Protein AF-A0A0C2XR71-F1 (afdb_monomer)

Sequence (133 aa):
MRFHLQQRRCFVTCTDIWAGTPLCIPSGGVKCASQYTAGDNETCITVGDKFGLSATAIYDANTFVGCDNIWKGTPLCIPPGGRACSNTITSWPGATCDTIAGAYGTTSANIKLWNTFVDCSNIWTNSPICVAH

Organism: NCBI:txid933852

Secondary structure (DSSP, 8-state):
-------S-----TT---TTPPP----SSPPP-EEEE--TTB-HHHHHHHHT--HHHHHHHTTTS-TT-BPTT-EEEE-S---S-SEEEE--TT--HHHHHHHHTS-HHHHHHH-TT--TT-PPTT-EEEEE-

Radius of gyration: 17.08 Å; Cα contacts (8 Å, |Δi|>4): 228; chains: 1; bounding box: 35×26×51 Å

Solvent-accessible surface area (backbone atoms only — not comparable to full-atom values): 8005 Å² total; per-residue (Å²): 136,85,85,74,87,75,76,84,75,79,73,75,59,96,86,67,80,56,96,89,64,92,79,72,68,84,84,64,94,67,60,69,46,44,81,44,68,39,51,80,84,31,27,26,53,63,50,10,61,60,25,37,38,53,36,63,56,38,37,66,46,33,74,92,56,62,53,88,63,35,55,58,69,44,74,40,44,38,50,71,82,36,72,29,72,70,37,72,45,70,39,48,86,85,39,30,30,58,60,50,14,66,75,61,66,48,44,36,68,52,36,44,68,66,31,72,88,57,49,54,91,60,39,62,60,68,38,82,40,44,66,37,75

pLDDT: mean 79.25, std 19.49, range [32.75, 97.5]

Structure (mmCIF, N/CA/C/O backbone):
data_AF-A0A0C2XR71-F1
#
_entry.id   AF-A0A0C2XR71-F1
#
loop_
_atom_site.group_PDB
_atom_site.id
_atom_site.type_symbol
_atom_site.label_atom_id
_atom_site.label_alt_id
_atom_site.label_comp_id
_atom_site.label_asym_id
_atom_site.label_entity_id
_atom_site.label_seq_id
_atom_site.pdbx_PDB_ins_code
_atom_site.Cartn_x
_atom_site.Cartn_y
_atom_site.Cartn_z
_atom_site.occupancy
_atom_site.B_iso_or_equiv
_atom_site.auth_seq_id
_atom_site.auth_comp_id
_atom_site.auth_asym_id
_atom_site.auth_atom_id
_atom_site.pdbx_PDB_model_num
ATOM 1 N N . MET A 1 1 ? 19.859 11.136 -30.472 1.00 36.00 1 MET A N 1
ATOM 2 C CA . MET A 1 1 ? 18.875 11.425 -29.405 1.00 36.00 1 MET A CA 1
ATOM 3 C C . MET A 1 1 ? 17.561 10.751 -29.767 1.00 36.00 1 MET A C 1
ATOM 5 O O . MET A 1 1 ? 16.963 11.127 -30.766 1.00 36.00 1 MET A O 1
ATOM 9 N N . ARG A 1 2 ? 17.160 9.697 -29.045 1.00 42.91 2 ARG A N 1
ATOM 10 C CA . ARG A 1 2 ? 15.864 9.033 -29.251 1.00 42.91 2 ARG A CA 1
ATOM 11 C C . ARG A 1 2 ? 14.844 9.672 -28.314 1.00 42.91 2 ARG A C 1
ATOM 13 O O . ARG A 1 2 ? 14.925 9.490 -27.106 1.00 42.91 2 ARG A O 1
ATOM 20 N N . PHE A 1 3 ? 13.914 10.429 -28.883 1.00 32.75 3 PHE A N 1
ATOM 21 C CA . PHE A 1 3 ? 12.710 10.866 -28.189 1.00 32.75 3 PHE A CA 1
ATOM 22 C C . PHE A 1 3 ? 11.745 9.677 -28.133 1.00 32.75 3 PHE A C 1
ATOM 24 O O . PHE A 1 3 ? 11.074 9.379 -29.117 1.00 32.75 3 PHE A O 1
ATOM 31 N N . HIS A 1 4 ? 11.703 8.969 -27.004 1.00 41.09 4 HIS A N 1
ATOM 32 C CA . HIS A 1 4 ? 10.576 8.094 -26.694 1.00 41.09 4 HIS A CA 1
ATOM 33 C C . HIS A 1 4 ? 9.489 8.953 -26.048 1.00 41.09 4 HIS A C 1
ATOM 35 O O . HIS A 1 4 ? 9.731 9.632 -25.051 1.00 41.09 4 HIS A O 1
ATOM 41 N N . LEU A 1 5 ? 8.306 8.962 -26.660 1.00 40.81 5 LEU A N 1
ATOM 42 C CA . LEU A 1 5 ? 7.084 9.563 -26.132 1.00 40.81 5 LEU A CA 1
ATOM 43 C C . LEU A 1 5 ? 6.661 8.804 -24.859 1.00 40.81 5 LEU A C 1
ATOM 45 O O . LEU A 1 5 ? 5.747 7.986 -24.903 1.00 40.81 5 LEU A O 1
ATOM 49 N N . GLN A 1 6 ? 7.345 9.030 -23.734 1.00 41.53 6 GLN A N 1
ATOM 50 C CA . GLN A 1 6 ? 6.932 8.484 -22.443 1.00 41.53 6 GLN A CA 1
ATOM 51 C C . GLN A 1 6 ? 5.687 9.263 -22.006 1.00 41.53 6 GLN A C 1
ATOM 53 O O . GLN A 1 6 ? 5.706 10.485 -21.839 1.00 41.53 6 GLN A O 1
ATOM 58 N N . GLN A 1 7 ? 4.578 8.540 -21.976 1.00 45.19 7 GLN A N 1
ATOM 59 C CA . GLN A 1 7 ? 3.216 9.043 -21.997 1.00 45.19 7 GLN A CA 1
ATOM 60 C C . GLN A 1 7 ? 2.963 10.047 -20.868 1.00 45.19 7 GLN A C 1
ATOM 62 O O . GLN A 1 7 ? 3.209 9.803 -19.688 1.00 45.19 7 GLN A O 1
ATOM 67 N N . ARG A 1 8 ? 2.500 11.229 -21.276 1.00 42.59 8 ARG A N 1
ATOM 68 C CA . ARG A 1 8 ? 2.222 12.367 -20.409 1.00 42.59 8 ARG A CA 1
ATOM 69 C C . ARG A 1 8 ? 1.081 12.005 -19.449 1.00 42.59 8 ARG A C 1
ATOM 71 O O . ARG A 1 8 ? -0.036 11.804 -19.899 1.00 42.59 8 ARG A O 1
ATOM 78 N N . ARG A 1 9 ? 1.380 12.017 -18.144 1.00 49.06 9 ARG A N 1
ATOM 79 C CA . ARG A 1 9 ? 0.438 12.068 -17.005 1.00 49.06 9 ARG A CA 1
ATOM 80 C C . ARG A 1 9 ? -0.576 10.915 -16.920 1.00 49.06 9 ARG A C 1
ATOM 82 O O . ARG A 1 9 ? -1.744 11.074 -17.248 1.00 49.06 9 ARG A O 1
ATOM 89 N N . CYS A 1 10 ? -0.154 9.792 -16.342 1.00 52.06 10 CYS A N 1
ATOM 90 C CA . CYS A 1 10 ? -1.047 8.697 -15.945 1.00 52.06 10 CYS A CA 1
ATOM 91 C C . CYS A 1 10 ? -1.724 8.926 -14.582 1.00 52.06 10 CYS A C 1
ATOM 93 O O . CYS A 1 10 ? -1.661 8.043 -13.748 1.00 52.06 10 CYS A O 1
ATOM 95 N N . PHE A 1 11 ? -2.354 10.073 -14.317 1.00 48.94 11 PHE A N 1
ATOM 96 C CA . PHE A 1 11 ? -3.252 10.221 -13.159 1.00 48.94 11 PHE A CA 1
ATOM 97 C C . PHE A 1 11 ? -4.321 11.259 -13.497 1.00 48.94 11 PHE A C 1
ATOM 99 O O . PHE A 1 11 ? -4.021 12.444 -13.608 1.00 48.94 11 PHE A O 1
ATOM 106 N N . VAL A 1 12 ? -5.557 10.804 -13.707 1.00 45.00 12 VAL A N 1
ATOM 107 C CA . VAL A 1 12 ? -6.718 11.671 -13.939 1.00 45.00 12 VAL A CA 1
ATOM 108 C C . VAL A 1 12 ? -7.585 11.552 -12.692 1.00 45.00 12 VAL A C 1
ATOM 110 O O . VAL A 1 12 ? -8.087 10.469 -12.389 1.00 45.00 12 VAL A O 1
ATOM 113 N N . THR A 1 13 ? -7.726 12.636 -11.930 1.00 42.56 13 THR A N 1
ATOM 114 C CA . THR A 1 13 ? -8.831 12.730 -10.967 1.00 42.56 13 THR A CA 1
ATOM 115 C C . THR A 1 13 ? -10.116 13.018 -11.746 1.00 42.56 13 THR A C 1
ATOM 117 O O . THR A 1 13 ? -10.059 13.418 -12.908 1.00 42.56 13 THR A O 1
ATOM 120 N N . CYS A 1 14 ? -11.298 12.825 -11.156 1.00 43.31 14 CYS A N 1
ATOM 121 C CA . CYS A 1 14 ? -12.571 13.025 -11.872 1.00 43.31 14 CYS A CA 1
ATOM 122 C C . CYS A 1 14 ? -12.737 14.453 -12.456 1.00 43.31 14 CYS A C 1
ATOM 124 O O . CYS A 1 14 ? -13.618 14.689 -13.275 1.00 43.31 14 CYS A O 1
ATOM 126 N N . THR A 1 15 ? -11.885 15.409 -12.068 1.00 43.00 15 THR A N 1
ATOM 127 C CA . THR A 1 15 ? -11.883 16.795 -12.555 1.00 43.00 15 THR A CA 1
ATOM 128 C C . THR A 1 15 ? -11.003 17.047 -13.787 1.00 43.00 15 THR A C 1
ATOM 130 O O . THR A 1 15 ? -11.082 18.130 -14.358 1.00 43.00 15 THR A O 1
ATOM 133 N N . ASP A 1 16 ? -10.192 16.079 -14.231 1.00 47.88 16 ASP A N 1
ATOM 134 C CA . ASP A 1 16 ? -9.201 16.262 -15.312 1.00 47.88 16 ASP A CA 1
ATOM 135 C C . ASP A 1 16 ? -9.620 15.634 -16.664 1.00 47.88 16 ASP A C 1
ATOM 137 O O . ASP A 1 16 ? -8.806 15.487 -17.580 1.00 47.88 16 ASP A O 1
ATOM 141 N N . ILE A 1 17 ? -10.894 15.260 -16.821 1.00 54.91 17 ILE A N 1
ATOM 142 C CA . ILE A 1 17 ? -11.431 14.611 -18.031 1.00 54.91 17 ILE A CA 1
ATOM 143 C C . ILE A 1 17 ? -11.881 15.660 -19.061 1.00 54.91 17 ILE A C 1
ATOM 145 O O . ILE A 1 17 ? -12.901 16.320 -18.882 1.00 54.91 17 ILE A O 1
ATOM 149 N N . TRP A 1 18 ? -11.139 15.794 -20.165 1.00 44.62 18 TRP A N 1
ATOM 150 C CA . TRP A 1 18 ? -11.500 16.620 -21.328 1.00 44.62 18 TRP A CA 1
ATOM 151 C C . TRP A 1 18 ? -11.663 15.723 -22.563 1.00 44.62 18 TRP A C 1
ATOM 153 O O . TRP A 1 18 ? -10.939 14.740 -22.722 1.00 44.62 18 TRP A O 1
ATOM 163 N N . ALA A 1 19 ? -12.601 16.045 -23.459 1.00 35.62 19 ALA A N 1
ATOM 164 C CA . ALA A 1 19 ? -12.809 15.264 -24.680 1.00 35.62 19 ALA A CA 1
ATOM 165 C C . ALA A 1 19 ? -11.542 15.275 -25.562 1.00 35.62 19 ALA A C 1
ATOM 167 O O . ALA A 1 19 ? -11.046 16.339 -25.927 1.00 35.62 19 ALA A O 1
ATOM 168 N N . GLY A 1 20 ? -11.028 14.089 -25.909 1.00 41.78 20 GLY A N 1
ATOM 169 C CA . GLY A 1 20 ? -9.871 13.925 -26.799 1.00 41.78 20 GLY A CA 1
ATOM 170 C C . GLY A 1 20 ? -8.513 13.716 -26.115 1.00 41.78 20 GLY A C 1
ATOM 171 O O . GLY A 1 20 ? -7.508 13.635 -26.821 1.00 41.78 20 GLY A O 1
ATOM 172 N N . THR A 1 21 ? -8.443 13.591 -24.783 1.00 45.94 21 THR A N 1
ATOM 173 C CA . THR A 1 21 ? -7.206 13.175 -24.098 1.00 45.94 21 THR A CA 1
ATOM 174 C C . THR A 1 21 ? -7.123 11.647 -23.953 1.00 45.94 21 THR A C 1
ATOM 176 O O . THR A 1 21 ? -8.128 10.998 -23.655 1.00 45.94 21 THR A O 1
ATOM 179 N N . PRO A 1 22 ? -5.942 11.031 -24.172 1.00 41.16 22 PRO A N 1
ATOM 180 C CA . PRO A 1 22 ? -5.760 9.606 -23.923 1.00 41.16 22 PRO A CA 1
ATOM 181 C C . PRO A 1 22 ? -5.886 9.313 -22.422 1.00 41.16 22 PRO A C 1
ATOM 183 O O . PRO A 1 22 ? -5.137 9.844 -21.605 1.00 41.16 22 PRO A O 1
ATOM 186 N N . LEU A 1 23 ? -6.845 8.456 -22.071 1.00 45.22 23 LEU A N 1
ATOM 187 C CA . LEU A 1 23 ? -7.048 7.927 -20.725 1.00 45.22 23 LEU A CA 1
ATOM 188 C C . LEU A 1 23 ? -6.135 6.713 -20.527 1.00 45.22 23 LEU A C 1
ATOM 190 O O . LEU A 1 23 ? -6.271 5.723 -21.243 1.00 45.22 23 LEU A O 1
ATOM 194 N N . CYS A 1 24 ? -5.235 6.759 -19.545 1.00 46.94 24 CYS A N 1
ATOM 195 C CA . CYS A 1 24 ? -4.494 5.574 -19.117 1.00 46.94 24 CYS A CA 1
ATOM 196 C C . CYS A 1 24 ? -5.176 5.000 -17.871 1.00 46.94 24 CYS A C 1
ATOM 198 O O . CYS A 1 24 ? -4.913 5.411 -16.744 1.00 46.94 24 CYS A O 1
ATOM 200 N N . ILE A 1 25 ? -6.140 4.109 -18.100 1.00 46.03 25 ILE A N 1
ATOM 201 C CA . ILE A 1 25 ? -6.791 3.319 -17.053 1.00 46.03 25 ILE A CA 1
ATOM 202 C C . ILE A 1 25 ? -5.879 2.111 -16.808 1.00 46.03 25 ILE A C 1
ATOM 204 O O . ILE A 1 25 ? -5.574 1.421 -17.787 1.00 46.03 25 ILE A O 1
ATOM 208 N N . PRO A 1 26 ? -5.454 1.815 -15.563 1.00 48.97 26 PRO A N 1
ATOM 209 C CA . PRO A 1 26 ? -4.763 0.567 -15.262 1.00 48.97 26 PRO A CA 1
ATOM 210 C C . PRO A 1 26 ? -5.636 -0.593 -15.745 1.00 48.97 26 PRO A C 1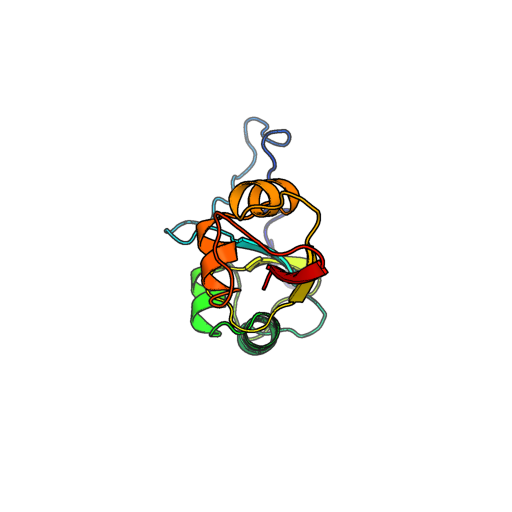
ATOM 212 O O . PRO A 1 26 ? -6.711 -0.864 -15.205 1.00 48.97 26 PRO A O 1
ATOM 215 N N . SER A 1 27 ? -5.227 -1.218 -16.845 1.00 45.88 27 SER A N 1
ATOM 216 C CA . SER A 1 27 ? -5.962 -2.325 -17.436 1.00 45.88 27 SER A CA 1
ATOM 217 C C . SER A 1 27 ? -5.610 -3.585 -16.662 1.00 45.88 27 SER A C 1
ATOM 219 O O . SER A 1 27 ? -4.537 -4.143 -16.856 1.00 45.88 27 SER A O 1
ATOM 221 N N . GLY A 1 28 ? -6.525 -4.021 -15.792 1.00 42.06 28 GLY A N 1
ATOM 222 C CA . GLY A 1 28 ? -6.531 -5.379 -15.244 1.00 42.06 28 GLY A CA 1
ATOM 223 C C . GLY A 1 28 ? -6.643 -5.467 -13.725 1.00 42.06 28 GLY A C 1
ATOM 224 O O . GLY A 1 28 ? -5.640 -5.612 -13.049 1.00 42.06 28 GLY A O 1
ATOM 225 N N . GLY A 1 29 ? -7.868 -5.465 -13.190 1.00 52.06 29 GLY A N 1
ATOM 226 C CA . GLY A 1 29 ? -8.256 -6.176 -11.955 1.00 52.06 29 GLY A CA 1
ATOM 227 C C . GLY A 1 29 ? -7.697 -5.733 -10.591 1.00 52.06 29 GLY A C 1
ATOM 228 O O . GLY A 1 29 ? -8.432 -5.814 -9.606 1.00 52.06 29 GLY A O 1
ATOM 229 N N . VAL A 1 30 ? -6.455 -5.261 -10.483 1.00 57.12 30 VAL A N 1
ATOM 230 C CA . VAL A 1 30 ? -5.841 -4.881 -9.206 1.00 57.12 30 VAL A CA 1
ATOM 231 C C . VAL A 1 30 ? -6.262 -3.470 -8.807 1.00 57.12 30 VAL A C 1
ATOM 233 O O . VAL A 1 30 ? -6.023 -2.487 -9.506 1.00 57.12 30 VAL A O 1
ATOM 236 N N . LYS A 1 31 ? -6.954 -3.368 -7.668 1.00 68.75 31 LYS A N 1
ATOM 237 C CA . LYS A 1 31 ? -7.313 -2.080 -7.067 1.00 68.75 31 LYS A CA 1
ATOM 238 C C . LYS A 1 31 ? -6.043 -1.395 -6.577 1.00 68.75 31 LYS A C 1
ATOM 240 O O . LYS A 1 31 ? -5.250 -2.021 -5.887 1.00 68.75 31 LYS A O 1
ATOM 245 N N . CYS A 1 32 ? -5.878 -0.115 -6.892 1.00 74.44 32 CYS A N 1
ATOM 246 C CA . CYS A 1 32 ? -4.800 0.676 -6.320 1.00 74.44 32 CYS A CA 1
ATOM 247 C C . CYS A 1 32 ? -5.084 0.969 -4.849 1.00 74.44 32 CYS A C 1
ATOM 249 O O . CYS A 1 32 ? -6.150 1.505 -4.545 1.00 74.44 32 CYS A O 1
ATOM 251 N N . ALA A 1 33 ? -4.168 0.606 -3.953 1.00 76.75 33 ALA A N 1
ATOM 252 C CA . ALA A 1 33 ? -4.286 0.924 -2.533 1.00 76.75 33 ALA A CA 1
ATOM 253 C C . ALA A 1 33 ? -3.707 2.307 -2.222 1.00 76.75 33 ALA A C 1
ATOM 255 O O . ALA A 1 33 ? -4.293 3.049 -1.440 1.00 76.75 33 ALA A O 1
ATOM 256 N N . SER A 1 34 ? -2.588 2.665 -2.850 1.00 75.81 34 SER A N 1
ATOM 257 C CA . SER A 1 34 ? -1.945 3.969 -2.686 1.00 75.81 34 SER A CA 1
ATOM 258 C C . SER A 1 34 ? -1.170 4.367 -3.946 1.00 75.81 34 SER A C 1
ATOM 260 O O . SER A 1 34 ? -0.876 3.540 -4.812 1.00 75.81 34 SER A O 1
ATOM 262 N N . GLN A 1 35 ? -0.877 5.661 -4.078 1.00 80.69 35 GLN A N 1
ATOM 263 C CA . GLN A 1 35 ? -0.021 6.186 -5.143 1.00 80.69 35 GLN A CA 1
ATOM 264 C C . GLN A 1 35 ? 1.394 6.391 -4.613 1.00 80.69 35 GLN A C 1
ATOM 266 O O . GLN A 1 35 ? 1.576 6.906 -3.509 1.00 80.69 35 GLN A O 1
ATOM 271 N N . TYR A 1 36 ? 2.387 6.051 -5.428 1.00 85.56 36 TYR A N 1
ATOM 272 C CA . TYR A 1 36 ? 3.793 6.258 -5.114 1.00 85.56 36 TYR A CA 1
ATOM 273 C C . TYR A 1 36 ? 4.519 6.913 -6.284 1.00 85.56 36 TYR A C 1
ATOM 275 O O . TYR A 1 36 ? 4.397 6.475 -7.421 1.00 85.56 36 TYR A O 1
ATOM 283 N N . THR A 1 37 ? 5.307 7.947 -6.015 1.00 89.00 37 THR A N 1
ATOM 284 C CA . THR A 1 37 ? 6.150 8.578 -7.036 1.00 89.00 37 THR A CA 1
ATOM 285 C C . THR A 1 37 ? 7.561 8.026 -6.926 1.00 89.00 37 THR A C 1
ATOM 287 O O . THR A 1 37 ? 8.214 8.212 -5.898 1.00 89.00 37 THR A O 1
ATOM 290 N N . ALA A 1 38 ? 8.031 7.385 -7.996 1.00 92.38 38 ALA A N 1
ATOM 291 C CA . ALA A 1 38 ? 9.328 6.731 -8.014 1.00 92.38 38 ALA A CA 1
ATOM 292 C C . ALA A 1 38 ? 10.492 7.714 -7.788 1.00 92.38 38 ALA A C 1
ATOM 294 O O . ALA A 1 38 ? 10.497 8.841 -8.303 1.00 92.38 38 ALA A O 1
ATOM 295 N N . GLY A 1 39 ? 11.483 7.274 -7.018 1.00 90.56 39 GLY A N 1
ATOM 296 C CA . GLY A 1 39 ? 12.763 7.944 -6.806 1.00 90.56 39 GLY A CA 1
ATOM 297 C C . GLY A 1 39 ? 13.761 7.720 -7.947 1.00 90.56 39 GLY A C 1
ATOM 298 O O . GLY A 1 39 ? 13.432 7.167 -8.993 1.00 90.56 39 GLY A O 1
ATOM 299 N N . ASP A 1 40 ? 15.002 8.172 -7.755 1.00 92.25 40 ASP A N 1
ATOM 300 C CA . ASP A 1 40 ? 16.087 7.896 -8.706 1.00 92.25 40 ASP A CA 1
ATOM 301 C C . ASP A 1 40 ? 16.521 6.421 -8.631 1.00 92.25 40 ASP A C 1
ATOM 303 O O . ASP A 1 40 ? 16.748 5.898 -7.540 1.00 92.25 40 ASP A O 1
ATOM 307 N N . ASN A 1 41 ? 16.712 5.793 -9.798 1.00 89.19 41 ASN A N 1
ATOM 308 C CA . ASN A 1 41 ? 17.261 4.438 -9.972 1.00 89.19 41 ASN A CA 1
ATOM 309 C C . ASN A 1 41 ? 16.469 3.315 -9.280 1.00 89.19 41 ASN A C 1
ATOM 311 O O . ASN A 1 41 ? 17.057 2.377 -8.739 1.00 89.19 41 ASN A O 1
ATOM 315 N N . GLU A 1 42 ? 15.141 3.394 -9.283 1.00 95.62 42 GLU A N 1
ATOM 316 C CA . GLU A 1 42 ? 14.309 2.343 -8.702 1.00 95.62 42 GLU A CA 1
ATOM 317 C C . GLU A 1 42 ? 14.018 1.191 -9.665 1.00 95.62 42 GLU A C 1
ATOM 319 O O . GLU A 1 42 ? 14.038 1.333 -10.885 1.00 95.62 42 GLU A O 1
ATOM 324 N N . THR A 1 43 ? 13.695 0.037 -9.089 1.00 97.06 43 THR A N 1
ATOM 325 C CA . THR A 1 43 ? 13.221 -1.167 -9.776 1.00 97.06 43 THR A CA 1
ATOM 326 C C . THR A 1 43 ? 11.934 -1.658 -9.119 1.00 97.06 43 THR A C 1
ATOM 328 O O . THR A 1 43 ? 11.610 -1.264 -7.997 1.00 97.06 43 THR A O 1
ATOM 331 N N . CYS A 1 44 ? 11.214 -2.585 -9.753 1.00 96.06 44 CYS A N 1
ATOM 332 C CA . CYS A 1 44 ? 10.071 -3.232 -9.095 1.00 96.06 44 CYS A CA 1
ATOM 333 C C . CYS A 1 44 ? 10.471 -3.957 -7.798 1.00 96.06 44 CYS A C 1
ATOM 335 O O . CYS A 1 44 ? 9.645 -4.066 -6.897 1.00 96.06 44 CYS A O 1
ATOM 337 N N . ILE A 1 45 ? 11.723 -4.424 -7.686 1.00 96.62 45 ILE A N 1
ATOM 338 C CA . ILE A 1 45 ? 12.252 -5.050 -6.466 1.00 96.62 45 ILE A CA 1
ATOM 339 C C . ILE A 1 45 ? 12.387 -4.002 -5.364 1.00 96.62 45 ILE A C 1
ATOM 341 O O . ILE A 1 45 ? 11.784 -4.154 -4.310 1.00 96.62 45 ILE A O 1
ATOM 345 N N . THR A 1 46 ? 13.101 -2.902 -5.620 1.00 95.75 46 THR A N 1
ATOM 346 C CA . THR A 1 46 ? 13.329 -1.873 -4.591 1.00 95.75 46 THR A CA 1
ATOM 347 C C . THR A 1 46 ? 12.035 -1.187 -4.164 1.00 95.75 46 THR A C 1
ATOM 349 O O . THR A 1 46 ? 11.893 -0.812 -3.004 1.00 95.75 46 THR A O 1
ATOM 352 N N . VAL A 1 47 ? 11.084 -1.020 -5.089 1.00 93.31 47 VAL A N 1
ATOM 353 C CA . VAL A 1 47 ? 9.732 -0.550 -4.768 1.00 93.31 47 VAL A CA 1
ATOM 354 C C . VAL A 1 47 ? 9.012 -1.613 -3.941 1.00 93.31 47 VAL A C 1
ATOM 356 O O . VAL A 1 47 ? 8.545 -1.315 -2.849 1.00 93.31 47 VAL A O 1
ATOM 359 N N . GLY A 1 48 ? 8.978 -2.865 -4.401 1.00 92.44 48 GLY A N 1
ATOM 360 C CA . GLY A 1 48 ? 8.355 -3.975 -3.680 1.00 92.44 48 GLY A CA 1
ATOM 361 C C . GLY A 1 48 ? 8.834 -4.085 -2.233 1.00 92.44 48 GLY A C 1
ATOM 362 O O . GLY A 1 48 ? 8.009 -4.125 -1.325 1.00 92.44 48 GLY A O 1
ATOM 363 N N . ASP A 1 49 ? 10.142 -4.008 -1.998 1.00 92.00 49 ASP A N 1
ATOM 364 C CA . ASP A 1 49 ? 10.737 -4.072 -0.661 1.00 92.00 49 ASP A CA 1
ATOM 365 C C . ASP A 1 49 ? 10.242 -2.950 0.267 1.00 92.00 49 ASP A C 1
ATOM 367 O O . ASP A 1 49 ? 9.968 -3.204 1.440 1.00 92.00 49 ASP A O 1
ATOM 371 N N . LYS A 1 50 ? 10.050 -1.725 -0.250 1.00 89.44 50 LYS A N 1
ATOM 372 C CA . LYS A 1 50 ? 9.512 -0.593 0.532 1.00 89.44 50 LYS A CA 1
ATOM 373 C C . LYS A 1 50 ? 8.092 -0.843 1.022 1.00 89.44 50 LYS A C 1
ATOM 375 O O . LYS A 1 50 ? 7.768 -0.491 2.150 1.00 89.44 50 LYS A O 1
ATOM 380 N N . PHE A 1 51 ? 7.275 -1.449 0.168 1.00 88.25 51 PHE A N 1
ATOM 381 C CA . PHE A 1 51 ? 5.855 -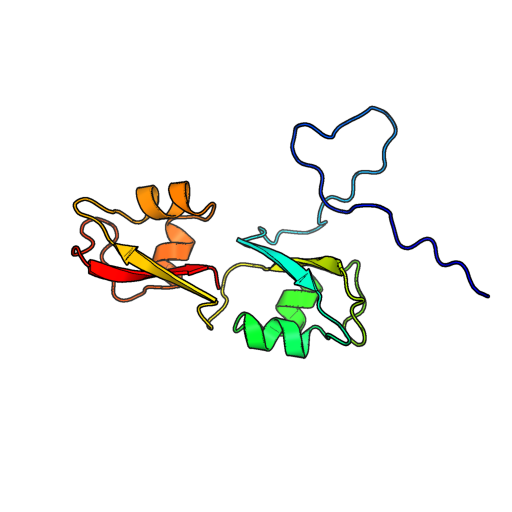1.699 0.409 1.00 88.25 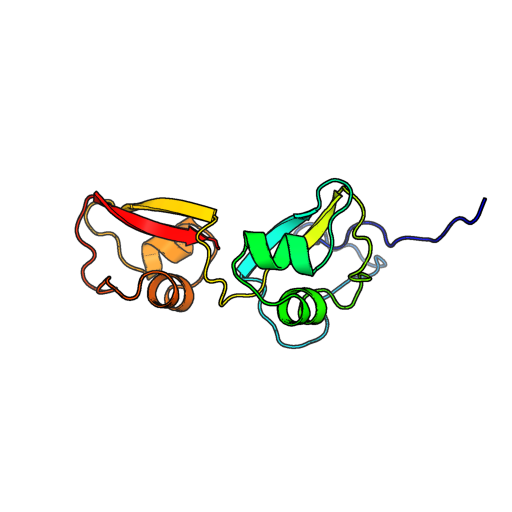51 PHE A CA 1
ATOM 382 C C . PHE A 1 51 ? 5.607 -3.109 0.994 1.00 88.25 51 PHE A C 1
ATOM 384 O O . PHE A 1 51 ? 4.488 -3.481 1.349 1.00 88.25 51 PHE A O 1
ATOM 391 N N . GLY A 1 52 ? 6.654 -3.933 1.118 1.00 88.56 52 GLY A N 1
ATOM 392 C CA . GLY A 1 52 ? 6.559 -5.347 1.485 1.00 88.56 52 GLY A CA 1
ATOM 393 C C . GLY A 1 52 ? 5.720 -6.162 0.495 1.00 88.56 52 GLY A C 1
ATOM 394 O O . GLY A 1 52 ? 4.931 -7.011 0.914 1.00 88.56 52 GLY A O 1
ATOM 395 N N . LEU A 1 53 ? 5.853 -5.860 -0.795 1.00 90.00 53 LEU A N 1
ATOM 396 C CA . LEU A 1 53 ? 5.203 -6.498 -1.938 1.00 90.00 53 LEU A CA 1
ATOM 397 C C . LEU A 1 53 ? 6.241 -7.240 -2.789 1.00 90.00 53 LEU A C 1
ATOM 399 O O . LEU A 1 53 ? 7.422 -6.905 -2.784 1.00 90.00 53 LEU A O 1
ATOM 403 N N . SER A 1 54 ? 5.809 -8.234 -3.566 1.00 93.44 54 SER A N 1
ATOM 404 C CA . SER A 1 54 ? 6.696 -8.847 -4.559 1.00 93.44 54 SER A CA 1
ATOM 405 C C . SER A 1 54 ? 6.908 -7.909 -5.750 1.00 93.44 54 SER A C 1
ATOM 407 O O . SER A 1 54 ? 6.010 -7.155 -6.130 1.00 93.44 54 SER A O 1
ATOM 409 N N . ALA A 1 55 ? 8.069 -8.010 -6.402 1.00 94.38 55 ALA A N 1
ATOM 410 C CA . ALA A 1 55 ? 8.331 -7.282 -7.644 1.00 94.38 55 ALA A CA 1
ATOM 411 C C . ALA A 1 55 ? 7.272 -7.576 -8.724 1.00 94.38 55 ALA A C 1
ATOM 413 O O . ALA A 1 55 ? 6.868 -6.673 -9.450 1.00 94.38 55 ALA A O 1
ATOM 414 N N . THR A 1 56 ? 6.774 -8.816 -8.786 1.00 93.12 56 THR A N 1
ATOM 415 C CA . THR A 1 56 ? 5.676 -9.210 -9.679 1.00 93.12 56 THR A CA 1
ATOM 416 C C . THR A 1 56 ? 4.381 -8.476 -9.348 1.00 93.12 56 THR A C 1
ATOM 418 O O . THR A 1 56 ? 3.747 -7.965 -10.257 1.00 93.12 56 THR A O 1
ATOM 421 N N . ALA A 1 57 ? 4.016 -8.328 -8.070 1.00 91.12 57 ALA A N 1
ATOM 422 C CA . ALA A 1 57 ? 2.820 -7.571 -7.697 1.00 91.12 57 ALA A CA 1
ATOM 423 C C . ALA A 1 57 ? 2.925 -6.093 -8.115 1.00 91.12 57 ALA A C 1
ATOM 425 O O . ALA A 1 57 ? 1.949 -5.518 -8.594 1.00 91.12 57 ALA A O 1
ATOM 426 N N . ILE A 1 58 ? 4.114 -5.489 -7.983 1.00 91.75 58 ILE A N 1
ATOM 427 C CA . ILE A 1 58 ? 4.369 -4.128 -8.476 1.00 91.75 58 ILE A CA 1
ATOM 428 C C . ILE A 1 58 ? 4.251 -4.069 -10.002 1.00 91.75 58 ILE A C 1
ATOM 430 O O . ILE A 1 58 ? 3.607 -3.159 -10.520 1.00 91.75 58 ILE A O 1
ATOM 434 N N . TYR A 1 59 ? 4.830 -5.031 -10.721 1.00 91.94 59 TYR A N 1
ATOM 435 C CA . TYR A 1 59 ? 4.740 -5.093 -12.180 1.00 91.94 59 TYR A CA 1
ATOM 436 C C . TYR A 1 59 ? 3.302 -5.266 -12.672 1.00 91.94 59 TYR A C 1
ATOM 438 O O . TYR A 1 59 ? 2.860 -4.513 -13.532 1.00 91.94 59 TYR A O 1
ATOM 446 N N . ASP A 1 60 ? 2.554 -6.206 -12.097 1.00 89.38 60 ASP A N 1
ATOM 447 C CA . ASP A 1 60 ? 1.182 -6.518 -12.501 1.00 89.38 60 ASP A CA 1
ATOM 448 C C . ASP A 1 60 ? 0.251 -5.311 -12.301 1.00 89.38 60 ASP A C 1
ATOM 450 O O . ASP A 1 60 ? -0.644 -5.068 -13.110 1.00 89.38 60 ASP A O 1
ATOM 454 N N . ALA A 1 61 ? 0.495 -4.501 -11.263 1.00 87.25 61 ALA A N 1
ATOM 455 C CA . ALA A 1 61 ? -0.213 -3.240 -11.038 1.00 87.25 61 ALA A CA 1
ATOM 456 C C . ALA A 1 61 ? 0.252 -2.086 -11.943 1.00 87.25 61 ALA A C 1
ATOM 458 O O . ALA A 1 61 ? -0.448 -1.078 -12.058 1.00 87.25 61 ALA A O 1
ATOM 459 N N . ASN A 1 62 ? 1.415 -2.216 -12.588 1.00 87.06 62 ASN A N 1
ATOM 460 C CA . ASN A 1 62 ? 2.068 -1.163 -13.365 1.00 87.06 62 ASN A CA 1
ATOM 461 C C . ASN A 1 62 ? 2.668 -1.698 -14.670 1.00 87.06 62 ASN A C 1
ATOM 463 O O . ASN A 1 62 ? 3.791 -1.352 -15.027 1.00 87.06 62 ASN A O 1
ATOM 467 N N . THR A 1 63 ? 1.924 -2.505 -15.428 1.00 85.94 63 THR A N 1
ATOM 468 C CA . THR A 1 63 ? 2.428 -3.171 -16.651 1.00 85.94 63 THR A CA 1
ATOM 469 C C . THR A 1 63 ? 2.903 -2.207 -17.749 1.00 85.94 63 THR A C 1
ATOM 471 O O . THR A 1 63 ? 3.511 -2.625 -18.733 1.00 85.94 63 THR A O 1
ATOM 474 N N . PHE A 1 64 ? 2.662 -0.904 -17.574 1.00 79.44 64 PHE A N 1
ATOM 475 C CA . PHE A 1 64 ? 3.153 0.180 -18.421 1.00 79.44 64 PHE A CA 1
ATOM 476 C C . PHE A 1 64 ? 4.622 0.574 -18.164 1.00 79.44 64 P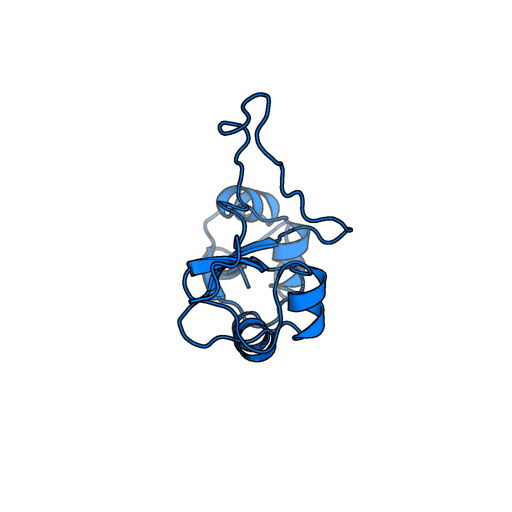HE A C 1
ATOM 478 O O . PHE A 1 64 ? 5.184 1.312 -18.977 1.00 79.44 64 PHE A O 1
ATOM 485 N N . VAL A 1 65 ? 5.255 0.119 -17.072 1.00 83.12 65 VAL A N 1
ATOM 486 C CA . VAL A 1 65 ? 6.684 0.357 -16.787 1.00 83.12 65 VAL A CA 1
ATOM 487 C C . VAL A 1 65 ? 7.515 -0.914 -16.956 1.00 83.12 65 VAL A C 1
ATOM 489 O O . VAL A 1 65 ? 7.043 -2.025 -16.728 1.00 83.12 65 VAL A O 1
ATOM 492 N N . GLY A 1 66 ? 8.786 -0.751 -17.330 1.00 88.81 66 GLY A N 1
ATOM 493 C CA . GLY A 1 66 ? 9.782 -1.816 -17.204 1.00 88.81 66 GLY A CA 1
ATOM 494 C C . GLY A 1 66 ? 10.312 -1.891 -15.770 1.00 88.81 66 GLY A C 1
ATOM 495 O O . GLY A 1 66 ? 10.530 -0.857 -15.142 1.00 88.81 66 GLY A O 1
ATOM 496 N N . CYS A 1 67 ? 10.546 -3.099 -15.256 1.00 90.50 67 CYS A N 1
ATOM 497 C CA . CYS A 1 67 ? 10.935 -3.292 -13.856 1.00 90.50 67 CYS A CA 1
ATOM 498 C C . CYS A 1 67 ? 12.409 -3.043 -13.537 1.00 90.50 67 CYS A C 1
ATOM 500 O O . CYS A 1 67 ? 12.729 -2.882 -12.361 1.00 90.50 67 CYS A O 1
ATOM 502 N N . ASP A 1 68 ? 13.285 -3.003 -14.541 1.00 92.88 68 ASP A N 1
ATOM 503 C CA . ASP A 1 68 ? 14.738 -2.930 -14.333 1.00 92.88 68 ASP A CA 1
ATOM 504 C C . ASP A 1 68 ? 15.258 -1.496 -14.165 1.00 92.88 68 ASP A C 1
ATOM 506 O O . ASP A 1 68 ? 16.379 -1.291 -13.706 1.00 92.88 68 ASP A O 1
ATOM 510 N N . ASN A 1 69 ? 14.466 -0.498 -14.567 1.00 88.19 69 ASN A N 1
ATOM 511 C CA . ASN A 1 69 ? 14.814 0.913 -14.429 1.00 88.19 69 ASN A CA 1
ATOM 512 C C . ASN A 1 69 ? 13.559 1.790 -14.514 1.00 88.19 69 ASN A C 1
ATOM 514 O O . ASN A 1 69 ? 13.116 2.179 -15.600 1.00 88.19 69 ASN A O 1
ATOM 518 N N . ILE A 1 70 ? 12.995 2.102 -13.352 1.00 90.62 70 ILE A N 1
ATOM 519 C CA . ILE A 1 70 ? 11.867 3.011 -13.196 1.00 90.62 70 ILE A CA 1
ATOM 520 C C . ILE A 1 70 ? 12.422 4.426 -13.051 1.00 90.62 70 ILE A C 1
ATOM 522 O O . ILE A 1 70 ? 13.212 4.727 -12.156 1.00 90.62 70 ILE A O 1
ATOM 526 N N . TRP A 1 71 ? 12.009 5.317 -13.950 1.00 88.12 71 TRP A N 1
ATOM 527 C CA . TRP A 1 71 ? 12.492 6.692 -13.949 1.00 88.12 71 TRP A CA 1
ATOM 528 C C . TRP A 1 71 ? 11.927 7.476 -12.771 1.00 88.12 71 TRP A C 1
ATOM 530 O O . TRP A 1 71 ? 10.745 7.352 -12.436 1.00 88.12 71 TRP A O 1
ATOM 540 N N . LYS A 1 72 ? 12.737 8.372 -12.212 1.00 89.81 72 LYS A N 1
ATOM 541 C CA . LYS A 1 72 ? 12.281 9.310 -11.190 1.00 89.81 72 LYS A CA 1
ATOM 542 C C . LYS A 1 72 ? 11.065 10.102 -11.642 1.00 89.81 72 LYS A C 1
ATOM 544 O O . LYS A 1 72 ? 10.997 10.585 -12.772 1.00 89.81 72 LYS A O 1
ATOM 549 N N . GLY A 1 73 ? 10.123 10.273 -10.723 1.00 85.75 73 GLY A N 1
ATOM 550 C CA . GLY A 1 73 ? 8.871 10.967 -10.980 1.00 85.75 73 GLY A CA 1
ATOM 551 C C . GLY A 1 73 ? 7.816 10.093 -11.656 1.00 85.75 73 GLY A C 1
ATOM 552 O O . GLY A 1 73 ? 6.696 10.563 -11.838 1.00 85.75 73 GLY A O 1
ATOM 553 N N . THR A 1 74 ? 8.138 8.844 -12.019 1.00 85.00 74 THR A N 1
ATOM 554 C CA . THR A 1 74 ? 7.146 7.911 -12.565 1.00 85.00 74 THR A CA 1
ATOM 555 C C . THR A 1 74 ? 6.124 7.598 -11.483 1.00 85.00 74 THR A C 1
ATOM 557 O O . THR A 1 74 ? 6.508 7.131 -10.409 1.00 85.00 74 THR A O 1
ATOM 560 N N . PRO A 1 75 ? 4.835 7.856 -11.726 1.00 84.81 75 PRO A N 1
ATOM 561 C CA . PRO A 1 75 ? 3.837 7.621 -10.713 1.00 84.81 75 PRO A CA 1
ATOM 562 C C . PRO A 1 75 ? 3.349 6.170 -10.850 1.00 84.81 75 PRO A C 1
ATOM 564 O O . PRO A 1 75 ? 2.923 5.731 -11.918 1.00 84.81 75 PRO A O 1
ATOM 567 N N . LEU A 1 76 ? 3.488 5.414 -9.769 1.00 86.38 76 LEU A N 1
ATOM 568 C CA . LEU A 1 76 ? 3.181 3.997 -9.656 1.00 86.38 76 LEU A CA 1
ATOM 569 C C . LEU A 1 76 ? 1.936 3.798 -8.798 1.00 86.38 76 LEU A C 1
ATOM 571 O O . LEU A 1 76 ? 1.712 4.482 -7.796 1.00 86.38 76 LEU A O 1
ATOM 575 N N . CYS A 1 77 ? 1.151 2.807 -9.182 1.00 87.38 77 CYS A N 1
ATOM 576 C CA . CYS A 1 77 ? 0.124 2.236 -8.349 1.00 87.38 77 CY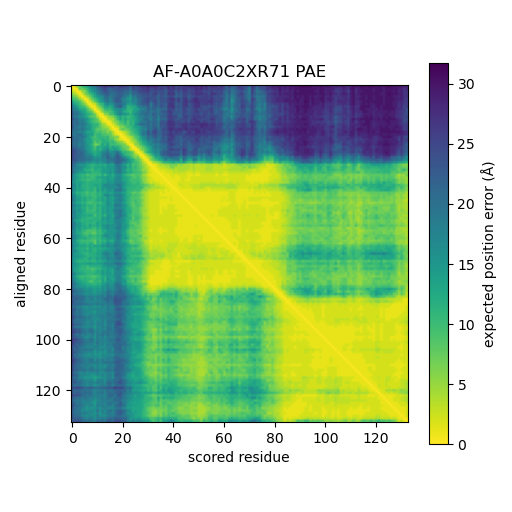S A CA 1
ATOM 577 C C . CYS A 1 77 ? 0.725 1.195 -7.400 1.00 87.38 77 CYS A C 1
ATOM 579 O O . CYS A 1 77 ? 1.356 0.236 -7.843 1.00 87.38 77 CYS A O 1
ATOM 581 N N . ILE A 1 78 ? 0.493 1.345 -6.101 1.00 86.19 78 ILE A N 1
ATOM 582 C CA . ILE A 1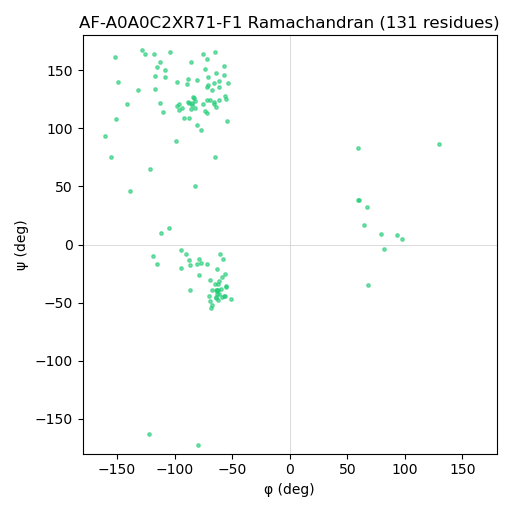 78 ? 0.843 0.330 -5.111 1.00 86.19 78 ILE A CA 1
ATOM 583 C C . ILE A 1 78 ? -0.405 -0.520 -4.841 1.00 86.19 78 ILE A C 1
ATOM 585 O O . ILE A 1 78 ? -1.420 0.015 -4.375 1.00 86.19 78 ILE A O 1
ATOM 589 N N . PRO A 1 79 ? -0.392 -1.826 -5.165 1.00 83.44 79 PRO A N 1
ATOM 590 C CA . PRO A 1 79 ? -1.524 -2.702 -4.895 1.00 83.44 79 PRO A CA 1
ATOM 591 C C . PRO A 1 79 ? -1.656 -3.005 -3.389 1.00 83.44 79 PRO A C 1
ATOM 593 O O . PRO A 1 79 ? -0.692 -2.874 -2.632 1.00 83.44 79 PRO A O 1
ATOM 596 N N . PRO A 1 80 ? -2.839 -3.436 -2.918 1.00 77.69 80 PRO A N 1
ATOM 597 C CA . PRO A 1 80 ? -3.022 -3.908 -1.550 1.00 77.69 80 PRO A CA 1
ATOM 598 C C . PRO A 1 80 ? -2.224 -5.192 -1.287 1.00 77.69 80 PRO A C 1
ATOM 600 O O . PRO A 1 80 ? -1.793 -5.886 -2.206 1.00 77.69 80 PRO A O 1
ATOM 603 N N . GLY A 1 81 ? -2.083 -5.548 -0.008 1.00 77.81 81 GLY A N 1
ATOM 604 C CA . GLY A 1 81 ? -1.407 -6.782 0.417 1.00 77.81 81 GLY A CA 1
ATOM 605 C C . GLY A 1 81 ? 0.082 -6.629 0.737 1.00 77.81 81 GLY A C 1
ATOM 606 O O . GLY A 1 81 ? 0.747 -7.634 0.993 1.00 77.81 81 GLY A O 1
ATOM 607 N N . GLY A 1 82 ? 0.589 -5.393 0.760 1.00 81.50 82 GLY A N 1
ATOM 608 C CA . GLY A 1 82 ? 1.904 -5.084 1.307 1.00 81.50 82 GLY A CA 1
ATOM 609 C C . GLY A 1 82 ? 2.031 -5.520 2.766 1.00 81.50 82 GLY A C 1
ATOM 610 O O . GLY A 1 82 ? 1.034 -5.628 3.484 1.00 81.50 82 GLY A O 1
ATOM 611 N N . ARG A 1 83 ? 3.264 -5.806 3.195 1.00 77.31 83 ARG A N 1
ATOM 612 C CA . ARG A 1 83 ? 3.585 -6.251 4.567 1.00 77.31 83 ARG A CA 1
ATOM 613 C C . ARG A 1 83 ? 4.445 -5.263 5.353 1.00 77.31 83 ARG A C 1
ATOM 615 O O . ARG A 1 83 ? 4.481 -5.352 6.576 1.00 77.31 83 ARG A O 1
ATOM 622 N N . ALA A 1 84 ? 5.099 -4.314 4.682 1.00 82.62 84 ALA A N 1
ATOM 623 C CA . ALA A 1 84 ? 5.859 -3.248 5.333 1.00 82.62 84 ALA A CA 1
ATOM 624 C C . ALA A 1 84 ? 4.969 -2.016 5.500 1.00 82.62 84 ALA A C 1
ATOM 626 O O . ALA A 1 84 ? 4.481 -1.495 4.505 1.00 82.62 84 ALA A O 1
ATOM 627 N N . CYS A 1 85 ? 4.705 -1.598 6.736 1.00 86.44 85 CYS A N 1
ATOM 628 C CA . CYS A 1 85 ? 3.884 -0.417 6.976 1.00 86.44 85 CYS A CA 1
ATOM 629 C C . CYS A 1 85 ? 4.689 0.853 6.675 1.00 86.44 85 CYS A C 1
ATOM 631 O O . CYS A 1 85 ? 5.720 1.078 7.312 1.00 86.44 85 CYS A O 1
ATOM 633 N N . SER A 1 86 ? 4.223 1.689 5.748 1.00 81.88 86 SER A N 1
ATOM 634 C CA . SER A 1 86 ? 4.857 2.976 5.431 1.00 81.88 86 SER A CA 1
ATOM 635 C C . SER A 1 86 ? 4.255 4.149 6.197 1.00 81.88 86 SER A C 1
ATOM 637 O O . SER A 1 86 ? 4.915 5.179 6.346 1.00 81.88 86 SER A O 1
ATOM 639 N N . ASN A 1 87 ? 3.030 4.010 6.714 1.00 86.81 87 ASN A N 1
ATOM 640 C CA . ASN A 1 87 ? 2.386 5.045 7.516 1.00 86.81 87 ASN A CA 1
ATOM 641 C C . ASN A 1 87 ? 1.581 4.453 8.678 1.00 86.81 87 ASN A C 1
ATOM 643 O O . ASN A 1 87 ? 0.612 3.719 8.465 1.00 86.81 87 ASN A O 1
ATOM 647 N N . THR A 1 88 ? 1.952 4.843 9.897 1.00 94.56 88 THR A N 1
ATOM 648 C CA . THR A 1 88 ? 1.290 4.445 11.142 1.00 94.56 88 THR A CA 1
ATOM 649 C C . THR A 1 88 ? 0.715 5.671 11.834 1.00 94.56 88 THR A C 1
ATOM 651 O O . THR A 1 88 ? 1.406 6.674 12.006 1.00 94.56 88 THR A O 1
ATOM 654 N N . ILE A 1 89 ? -0.531 5.569 12.287 1.00 95.81 89 ILE A N 1
ATOM 655 C CA . ILE A 1 89 ? -1.224 6.614 13.045 1.00 95.81 89 ILE A CA 1
ATOM 656 C C . ILE A 1 89 ? -1.593 6.122 14.435 1.00 95.81 89 ILE A C 1
ATOM 658 O O . ILE A 1 89 ? -1.618 4.925 14.704 1.00 95.81 89 ILE A O 1
ATOM 662 N N . THR A 1 90 ? -1.911 7.060 15.315 1.00 97.50 90 THR A N 1
ATOM 663 C CA . THR A 1 90 ? -2.426 6.771 16.652 1.00 97.50 90 THR A CA 1
ATOM 664 C C . THR A 1 90 ? -3.949 6.863 16.618 1.00 97.50 90 THR A C 1
ATOM 666 O O . THR A 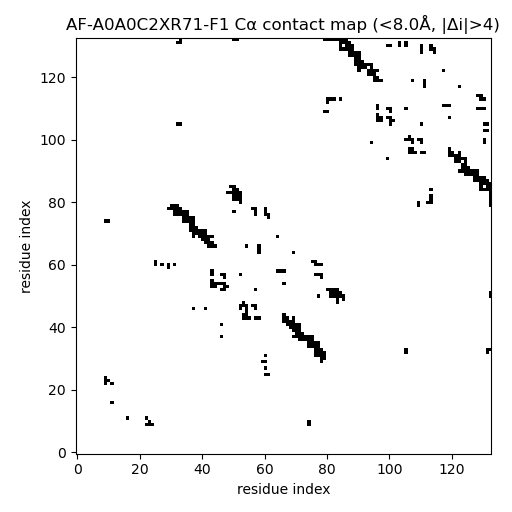1 90 ? -4.493 7.908 16.259 1.00 97.50 90 THR A O 1
ATOM 669 N N . SER A 1 91 ? -4.650 5.779 16.958 1.00 96.31 91 SER A N 1
ATOM 670 C CA . SER A 1 91 ? -6.118 5.764 16.956 1.00 96.31 91 SER A CA 1
ATOM 671 C C . SER A 1 91 ? -6.707 6.733 17.991 1.00 96.31 91 SER A C 1
ATOM 673 O O . SER A 1 91 ? -6.157 6.946 19.074 1.00 96.31 91 SER A O 1
ATOM 675 N N . TRP A 1 92 ? -7.869 7.297 17.668 1.00 95.50 92 TRP A N 1
ATOM 676 C CA . TRP A 1 92 ? -8.620 8.226 18.517 1.00 95.50 92 TRP A CA 1
ATOM 677 C C . TRP A 1 92 ? -9.841 7.545 19.165 1.00 95.50 92 TRP A C 1
ATOM 679 O O . TRP A 1 92 ? -10.235 6.455 18.736 1.00 95.50 92 TRP A O 1
ATOM 689 N N . PRO A 1 93 ? -10.470 8.160 20.189 1.00 96.06 93 PRO A N 1
ATOM 690 C CA . PRO A 1 93 ? -11.687 7.619 20.788 1.00 96.06 93 PRO A CA 1
ATOM 691 C C . PRO A 1 93 ? -12.794 7.403 19.749 1.00 96.06 93 PRO A C 1
ATOM 693 O O . PRO A 1 93 ? -13.138 8.319 19.003 1.00 96.06 93 PRO A O 1
ATOM 696 N N . GLY A 1 94 ? -13.354 6.192 19.709 1.00 93.12 94 GLY A N 1
ATOM 697 C CA . GLY A 1 94 ? -14.412 5.822 18.764 1.00 93.12 94 GLY A CA 1
ATOM 698 C C . GLY A 1 94 ? -13.928 5.491 17.348 1.00 93.12 94 GLY A C 1
ATOM 699 O O . GLY A 1 94 ? -14.758 5.336 16.454 1.00 93.12 94 GLY A O 1
ATOM 700 N N . ALA A 1 95 ? -12.616 5.378 17.122 1.00 95.44 95 ALA A N 1
ATOM 701 C CA . ALA A 1 95 ? -12.093 4.940 15.837 1.00 95.44 95 ALA A CA 1
ATOM 702 C C . ALA A 1 95 ? -12.557 3.511 15.493 1.00 95.44 95 ALA A C 1
ATOM 704 O O . ALA A 1 95 ? -12.492 2.590 16.306 1.00 95.44 95 ALA A O 1
ATOM 705 N N . THR A 1 96 ? -12.980 3.328 14.248 1.00 96.56 96 THR A N 1
ATOM 706 C CA . THR A 1 96 ? -13.281 2.034 13.618 1.00 96.56 96 THR A CA 1
ATOM 707 C C . THR A 1 96 ? -12.484 1.883 12.328 1.00 96.56 96 THR A C 1
ATOM 709 O O . THR A 1 96 ? -12.015 2.877 11.761 1.00 96.56 96 THR A O 1
ATOM 712 N N . CYS A 1 97 ? -12.381 0.660 11.804 1.00 96.00 97 CYS A N 1
ATOM 713 C CA . CYS A 1 97 ? -11.728 0.430 10.513 1.00 96.00 97 CYS A CA 1
ATOM 714 C C . CYS A 1 97 ? -12.343 1.272 9.383 1.00 96.00 97 CYS A C 1
ATOM 716 O O . CYS A 1 97 ? -11.596 1.760 8.543 1.00 96.00 97 CYS A O 1
ATOM 718 N N . ASP A 1 98 ? -13.663 1.493 9.375 1.00 95.81 98 ASP A N 1
ATOM 719 C CA . ASP A 1 98 ? -14.330 2.312 8.351 1.00 95.81 98 ASP A CA 1
ATOM 720 C C . ASP A 1 98 ? -13.987 3.802 8.487 1.00 95.81 98 ASP A C 1
ATOM 722 O O . ASP A 1 98 ? -13.654 4.450 7.495 1.00 95.81 98 ASP A O 1
ATOM 726 N N . THR A 1 99 ? -14.006 4.347 9.711 1.00 95.38 99 THR A N 1
ATOM 727 C CA . THR A 1 99 ? -13.650 5.763 9.938 1.00 95.38 99 THR A CA 1
ATOM 728 C C . THR A 1 99 ? -12.189 6.051 9.590 1.00 95.38 99 THR A C 1
ATOM 730 O O . THR A 1 99 ? -11.893 7.079 8.986 1.00 95.38 99 THR A O 1
ATOM 733 N N . ILE A 1 100 ? -11.281 5.122 9.911 1.00 94.94 100 ILE A N 1
ATOM 734 C CA . ILE A 1 100 ? -9.862 5.226 9.564 1.00 94.94 100 ILE A CA 1
ATOM 735 C C . ILE A 1 100 ? -9.693 5.082 8.050 1.00 94.94 100 ILE A C 1
ATOM 737 O O . ILE A 1 100 ? -9.050 5.916 7.420 1.00 94.94 100 ILE A O 1
ATOM 741 N N . ALA A 1 101 ? -10.307 4.068 7.439 1.00 91.56 101 ALA A N 1
ATOM 742 C CA . ALA A 1 101 ? -10.214 3.848 6.001 1.00 91.56 101 ALA A CA 1
ATOM 743 C C . ALA A 1 101 ? -10.677 5.067 5.191 1.00 91.56 101 ALA A C 1
ATOM 745 O O . ALA A 1 101 ? -9.977 5.484 4.269 1.00 91.56 101 ALA A O 1
ATOM 746 N N . GLY A 1 102 ? -11.802 5.677 5.579 1.00 89.50 102 GLY A N 1
ATOM 747 C CA . GLY A 1 102 ? -12.309 6.897 4.953 1.00 89.50 102 GLY A CA 1
ATOM 748 C C . GLY A 1 102 ? -11.369 8.095 5.109 1.00 89.50 102 GLY A C 1
ATOM 749 O O . GLY A 1 102 ? -11.185 8.848 4.156 1.00 89.50 102 GLY A O 1
ATOM 750 N N . ALA A 1 103 ? -10.729 8.251 6.273 1.00 89.94 103 ALA A N 1
ATOM 751 C CA . ALA A 1 103 ? -9.795 9.348 6.530 1.00 89.94 103 ALA A CA 1
ATOM 752 C C . ALA A 1 103 ? -8.482 9.235 5.733 1.00 89.94 103 ALA A C 1
ATOM 754 O O . ALA A 1 103 ? -7.895 10.255 5.378 1.00 89.94 103 ALA A O 1
ATOM 755 N N . TYR A 1 104 ? -8.031 8.011 5.439 1.00 87.94 104 TYR A N 1
ATOM 756 C CA . TYR A 1 104 ? -6.739 7.748 4.788 1.00 87.94 104 TYR A CA 1
ATOM 757 C C . TYR A 1 104 ? -6.857 7.198 3.360 1.00 87.94 104 TYR A C 1
ATOM 759 O O . TYR A 1 104 ? -5.858 6.792 2.773 1.00 87.94 104 TYR A O 1
ATOM 767 N N . GLY A 1 105 ? -8.060 7.204 2.778 1.00 79.94 105 GLY A N 1
ATOM 768 C CA . GLY A 1 105 ? -8.271 6.839 1.375 1.00 79.94 105 GLY A CA 1
ATOM 769 C C . GLY A 1 105 ? -8.011 5.363 1.060 1.00 79.94 105 GLY A C 1
ATOM 770 O O . GLY A 1 105 ? -7.579 5.041 -0.042 1.00 79.94 105 GLY A O 1
ATOM 771 N N . THR A 1 106 ? -8.272 4.466 2.012 1.00 81.75 106 THR A N 1
ATOM 772 C CA . THR A 1 106 ? -8.143 3.007 1.845 1.00 81.75 106 THR A CA 1
ATOM 773 C C . THR A 1 106 ? -9.484 2.316 2.128 1.00 81.75 106 THR A C 1
ATOM 775 O O . THR A 1 106 ? -10.538 2.947 2.112 1.00 81.75 106 THR A O 1
ATOM 778 N N . THR A 1 107 ? -9.482 1.003 2.357 1.00 87.94 107 THR A N 1
ATOM 779 C CA . THR A 1 107 ? -10.679 0.222 2.701 1.00 87.94 107 THR A CA 1
ATOM 780 C C . THR A 1 107 ? -10.567 -0.354 4.106 1.00 87.94 107 THR A C 1
ATOM 782 O O . THR A 1 107 ? -9.468 -0.641 4.581 1.00 87.94 107 THR A O 1
ATOM 785 N N . SER A 1 108 ? -11.697 -0.583 4.778 1.00 91.69 108 SER A N 1
ATOM 786 C CA . SER A 1 108 ? -11.700 -1.243 6.088 1.00 91.69 108 SER A CA 1
ATOM 787 C C . SER A 1 108 ? -11.137 -2.663 6.028 1.00 91.69 108 SER A C 1
ATOM 789 O O . SER A 1 108 ? -10.459 -3.090 6.961 1.00 91.69 108 SER A O 1
ATOM 791 N N . ALA A 1 109 ? -11.321 -3.356 4.898 1.00 89.12 109 ALA A N 1
ATOM 792 C CA . ALA A 1 109 ? -10.680 -4.638 4.624 1.00 89.12 109 ALA A CA 1
ATOM 793 C C . ALA A 1 109 ? -9.145 -4.534 4.651 1.00 89.12 109 ALA A C 1
ATOM 795 O O . ALA A 1 109 ? -8.496 -5.351 5.299 1.00 89.12 109 ALA A O 1
ATOM 796 N N . ASN A 1 110 ? -8.568 -3.506 4.018 1.00 86.88 110 ASN A N 1
ATOM 797 C CA . ASN A 1 110 ? -7.127 -3.255 4.075 1.00 86.88 110 ASN A CA 1
ATOM 798 C C . ASN A 1 110 ? -6.666 -2.919 5.498 1.00 86.88 110 ASN A C 1
ATOM 800 O O . ASN A 1 110 ? -5.705 -3.516 5.970 1.00 86.88 110 ASN A O 1
ATOM 804 N N . ILE A 1 111 ? -7.377 -2.041 6.220 1.00 91.06 111 ILE A N 1
ATOM 805 C CA . ILE A 1 111 ? -7.032 -1.718 7.617 1.00 91.06 111 ILE A CA 1
ATOM 806 C C . ILE A 1 111 ? -7.001 -2.986 8.477 1.00 91.06 111 ILE A C 1
ATOM 808 O O . ILE A 1 111 ? -6.053 -3.186 9.237 1.00 91.06 111 ILE A O 1
ATOM 812 N N . LYS A 1 112 ? -7.986 -3.880 8.332 1.00 91.62 112 LYS A N 1
ATOM 813 C CA . LYS A 1 112 ? -8.008 -5.151 9.067 1.00 91.62 112 LYS A CA 1
ATOM 814 C C . LYS A 1 112 ? -6.894 -6.104 8.634 1.00 91.62 112 LYS A C 1
ATOM 816 O O . LYS A 1 112 ? -6.315 -6.780 9.482 1.00 91.62 112 LYS A O 1
ATOM 821 N N . LEU A 1 113 ? -6.601 -6.166 7.337 1.00 87.50 113 LEU A N 1
ATOM 822 C CA . LEU A 1 113 ? -5.539 -7.006 6.784 1.00 87.50 113 LEU A CA 1
ATOM 823 C C . LEU A 1 113 ? -4.162 -6.605 7.334 1.00 87.50 113 LEU A C 1
ATOM 825 O O . LEU A 1 113 ? -3.372 -7.470 7.698 1.00 87.50 113 LEU A O 1
ATOM 829 N N . TRP A 1 114 ? -3.897 -5.302 7.419 1.00 89.19 114 TRP A N 1
ATOM 830 C CA . TRP A 1 114 ? -2.622 -4.739 7.871 1.00 89.19 114 TRP A CA 1
ATOM 831 C C . TRP A 1 114 ? -2.462 -4.749 9.391 1.00 89.19 114 TRP A C 1
ATOM 833 O O . TRP A 1 114 ? -1.350 -4.816 9.906 1.00 89.19 114 TRP A O 1
ATOM 843 N N . ASN A 1 115 ? -3.578 -4.728 10.119 1.00 91.81 115 ASN A N 1
ATOM 844 C CA . ASN A 1 115 ? -3.605 -4.676 11.575 1.00 91.81 115 ASN A CA 1
ATOM 845 C C . ASN A 1 115 ? -4.365 -5.885 12.120 1.00 91.81 115 ASN A C 1
ATOM 847 O O . ASN A 1 115 ? -5.427 -5.757 12.722 1.00 91.81 115 ASN A O 1
ATOM 851 N N . THR A 1 116 ? -3.843 -7.092 11.905 1.00 91.12 116 THR A N 1
ATOM 852 C CA . THR A 1 116 ? -4.555 -8.334 12.267 1.00 91.12 116 THR A CA 1
ATOM 853 C C . THR A 1 116 ? -4.960 -8.394 13.746 1.00 91.12 116 THR A C 1
ATOM 855 O O . THR A 1 116 ? -5.977 -9.015 14.068 1.00 91.12 116 THR A O 1
ATOM 858 N N . PHE A 1 117 ? -4.241 -7.671 14.612 1.00 91.38 117 PHE A N 1
ATOM 859 C CA . PHE A 1 117 ? -4.489 -7.531 16.048 1.00 91.38 117 PHE A CA 1
ATOM 860 C C . PHE A 1 117 ? -5.711 -6.671 16.434 1.00 91.38 117 PHE A C 1
ATOM 862 O O . PHE A 1 117 ? -6.150 -6.776 17.576 1.00 91.38 117 PHE A O 1
ATOM 869 N N . VAL A 1 118 ? -6.276 -5.836 15.548 1.00 93.12 118 VAL A N 1
ATOM 870 C CA . VAL A 1 118 ? -7.395 -4.939 15.925 1.00 93.12 118 VAL A CA 1
ATOM 871 C C . VAL A 1 118 ? -8.761 -5.590 15.756 1.00 93.12 118 VAL A C 1
ATOM 873 O O . VAL A 1 118 ? -9.008 -6.267 14.763 1.00 93.12 118 VAL A O 1
ATOM 876 N N . ASP A 1 119 ? -9.698 -5.328 16.662 1.00 94.62 119 ASP A N 1
ATOM 877 C CA . ASP A 1 119 ? -11.125 -5.539 16.405 1.00 94.62 119 ASP A CA 1
ATOM 878 C C . ASP A 1 119 ? -11.694 -4.289 15.719 1.00 94.62 119 ASP A C 1
ATOM 880 O O . ASP A 1 119 ? -11.704 -3.204 16.297 1.00 94.62 119 ASP A O 1
ATOM 884 N N . CYS A 1 120 ? -12.172 -4.424 14.478 1.00 93.50 120 CYS A N 1
ATOM 885 C CA . CYS A 1 120 ? -12.675 -3.290 13.699 1.00 93.50 120 CYS A CA 1
ATOM 886 C C . CYS A 1 120 ? -13.903 -2.601 14.303 1.00 93.50 120 CYS A C 1
ATOM 888 O O . CYS A 1 120 ? -14.166 -1.449 13.951 1.00 93.50 120 CYS A O 1
ATOM 890 N N . SER A 1 121 ? -14.641 -3.291 15.175 1.00 88.06 121 SER A N 1
ATOM 891 C CA . SER A 1 121 ? -15.799 -2.738 15.879 1.00 88.06 121 SER A CA 1
ATOM 892 C C . SER A 1 121 ? -15.427 -2.028 17.184 1.00 88.06 121 SER A C 1
ATOM 894 O O . SER A 1 121 ? -16.247 -1.296 17.736 1.00 88.06 121 SER A O 1
ATOM 896 N N . ASN A 1 122 ? -14.195 -2.220 17.669 1.00 86.44 122 ASN A N 1
ATOM 897 C CA . ASN A 1 122 ? -13.743 -1.703 18.953 1.00 86.44 122 ASN A CA 1
ATOM 898 C C . ASN A 1 122 ? -12.212 -1.537 18.993 1.00 86.44 122 ASN A C 1
ATOM 900 O O . ASN A 1 122 ? -11.494 -2.326 19.616 1.00 86.44 122 ASN A O 1
ATOM 904 N N . ILE A 1 123 ? -11.699 -0.502 18.322 1.00 95.25 123 ILE A N 1
ATOM 905 C CA . ILE A 1 123 ? -10.271 -0.168 18.347 1.00 95.25 123 ILE A CA 1
ATOM 906 C C . ILE A 1 123 ? -9.979 0.638 19.614 1.00 95.25 123 ILE A C 1
ATOM 908 O O . ILE A 1 123 ? -10.567 1.695 19.843 1.00 95.25 123 ILE A O 1
ATOM 912 N N . TRP A 1 124 ? -9.039 0.166 20.433 1.00 94.69 124 TRP A N 1
ATOM 913 C CA . TRP A 1 124 ? -8.625 0.891 21.633 1.00 94.69 124 TRP A CA 1
ATOM 914 C C . TRP A 1 124 ? -7.951 2.210 21.260 1.00 94.69 124 TRP A C 1
ATOM 916 O O . TRP A 1 124 ? -7.144 2.252 20.329 1.00 94.69 124 TRP A O 1
ATOM 926 N N . THR A 1 125 ? -8.243 3.277 22.003 1.00 95.44 125 THR A N 1
ATOM 927 C CA . THR A 1 125 ? -7.582 4.579 21.844 1.00 95.44 125 THR A CA 1
ATOM 928 C C . THR A 1 125 ? -6.069 4.445 22.017 1.00 95.44 125 THR A C 1
ATOM 930 O O . THR A 1 125 ? -5.602 3.665 22.845 1.00 95.44 125 THR A O 1
ATOM 933 N N . ASN A 1 126 ? -5.305 5.245 21.275 1.00 95.75 126 ASN A N 1
ATOM 934 C CA . ASN A 1 126 ? -3.843 5.242 21.254 1.00 95.75 126 ASN A CA 1
ATOM 935 C C . ASN A 1 126 ? -3.188 3.960 20.716 1.00 95.75 126 ASN A C 1
ATOM 937 O O . ASN A 1 126 ? -1.990 3.751 20.907 1.00 95.75 126 ASN A O 1
ATOM 941 N N . SER A 1 127 ? -3.943 3.116 20.013 1.00 96.25 127 SER A N 1
ATOM 942 C CA . SER A 1 127 ? -3.373 1.977 19.295 1.00 96.25 127 SER A CA 1
ATOM 943 C C . SER 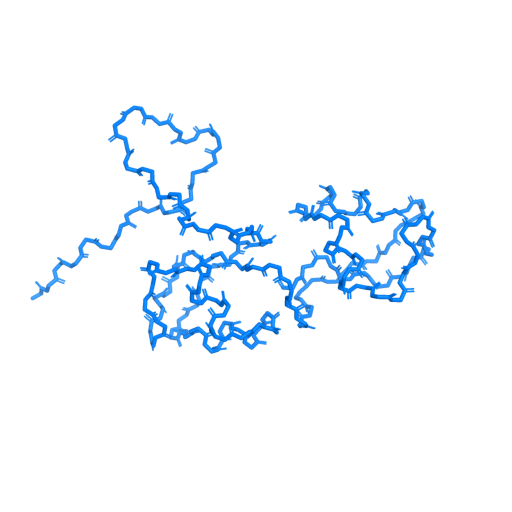A 1 127 ? -2.589 2.467 18.073 1.00 96.25 127 SER A C 1
ATOM 945 O O . SER A 1 127 ? -3.088 3.335 17.350 1.00 96.25 127 SER A O 1
ATOM 947 N N . PRO A 1 128 ? -1.397 1.912 17.799 1.00 96.50 128 PRO A N 1
ATOM 948 C CA . PRO A 1 128 ? -0.678 2.184 16.562 1.00 96.50 128 PRO A CA 1
ATOM 949 C C . PRO A 1 128 ? -1.365 1.445 15.411 1.00 96.50 128 PRO A C 1
ATOM 951 O O . PRO A 1 128 ? -1.392 0.221 15.403 1.00 96.50 128 PRO A O 1
ATOM 954 N N . ILE A 1 129 ? -1.932 2.168 14.449 1.00 95.88 129 ILE A N 1
ATOM 955 C CA . ILE A 1 129 ? -2.651 1.602 13.303 1.00 95.88 129 ILE A CA 1
ATOM 956 C C . ILE A 1 129 ? -1.879 1.882 12.023 1.00 95.88 129 ILE A C 1
ATOM 958 O O . ILE A 1 129 ? -1.670 3.038 11.663 1.00 95.88 129 ILE A O 1
ATOM 962 N N . CYS A 1 130 ? -1.512 0.829 11.302 1.00 93.06 130 CYS A N 1
ATOM 963 C CA . CYS A 1 130 ? -1.020 0.950 9.943 1.00 93.06 130 CYS A CA 1
ATOM 964 C C . CYS A 1 130 ? -2.154 1.371 9.000 1.00 93.06 130 CYS A C 1
ATOM 966 O O . CYS A 1 130 ? -3.185 0.695 8.925 1.00 93.06 130 CYS A O 1
ATOM 968 N N . VAL A 1 131 ? -1.970 2.471 8.274 1.00 89.50 131 VAL A N 1
ATOM 969 C CA . VAL A 1 131 ? -2.972 3.025 7.342 1.00 89.50 131 VAL A CA 1
ATOM 970 C C . VAL A 1 131 ? -2.496 3.072 5.899 1.00 89.50 131 VAL A C 1
ATOM 972 O O . VAL A 1 131 ? -3.303 3.305 5.002 1.00 89.50 131 VAL A O 1
ATOM 975 N N . ALA A 1 132 ? -1.211 2.816 5.668 1.00 80.88 132 ALA A N 1
ATOM 976 C CA . ALA A 1 132 ? -0.665 2.573 4.348 1.00 80.88 132 ALA A CA 1
ATOM 977 C C . ALA A 1 132 ? 0.521 1.616 4.454 1.00 80.88 132 ALA A C 1
ATOM 979 O O . ALA A 1 132 ? 1.343 1.722 5.369 1.00 80.88 132 ALA A O 1
ATOM 980 N N . HIS A 1 133 ? 0.586 0.702 3.495 1.00 76.69 133 HIS A N 1
ATOM 981 C CA . HIS A 1 133 ? 1.811 0.010 3.143 1.00 76.69 133 HIS A CA 1
ATOM 982 C C . HIS A 1 133 ? 2.482 0.807 2.056 1.00 76.69 133 HIS A C 1
ATOM 984 O O . HIS A 1 133 ? 1.762 1.318 1.163 1.00 76.69 133 HIS A O 1
#

Nearest PDB structures (fold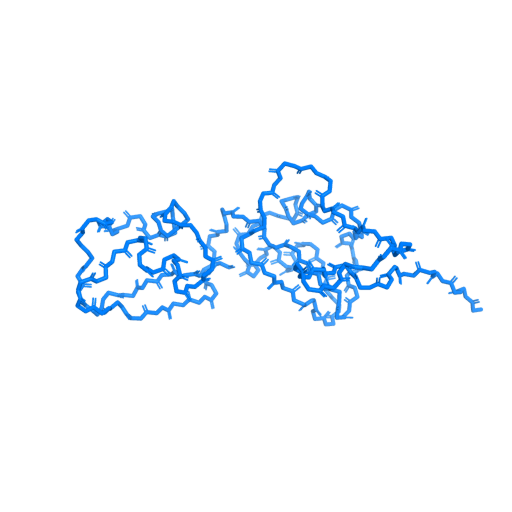seek):
  4b8v-assembly1_A  TM=3.741E-01  e=1.283E-06  Fulvia fulva
  5jce-assembly1_A  TM=4.437E-01  e=3.138E-04  Oryza sativa Japonica Group
  5k2l-assembly1_A  TM=8.881E-01  e=3.894E-02  Volvox carteri f. nagariensis
  7pub-assembly1_CJ  TM=4.236E-01  e=2.235E-04  Trypanosoma brucei brucei
  6sgb-assembly1_CJ  TM=4.264E-01  e=1.220E-03  Trypanosoma brucei brucei

InterPro domains:
  IPR018392 LysM domain [PF01476] (40-79)
  IPR018392 LysM domain [PF01476] (94-131)
  IPR018392 LysM domain [PS51782] (34-78)
  IPR018392 LysM domain [PS51782] (87-131)
  IPR018392 LysM domain [SM00257] (35-79)
  IPR018392 LysM domain [SM00257] (88-132)
  IPR018392 LysM domain [cd00118] (93-123)
  IPR036779 LysM domain superfamily [G3DSA:3.10.350.10] (32-78)
  IPR036779 LysM domain superfamily [G3DSA:3.10.350.10] (85-132)
  IPR036779 LysM domain superfamily [SSF54106] (33-79)
  IPR036779 LysM domain superfamily [SSF54106] (92-131)
  IPR052210 Secreted LysM effector LysM1-like [PTHR34997] (13-83)

Foldseek 3Di:
DDDDPLDPDQDDDPVRDDPPDDHDDQPDDFDFFDKDFDDAFAFLPNVCVQQQHDSVQQCSQCVVDHRRGDHGRDIGGDGADGQHQPDKDFDAPPQALCNLCVVLVGHSVSQCNRCVPADRRDGDGRDTTRRGD

Mean predicted aligned error: 10.82 Å